Protein AF-A0A1X7IRD8-F1 (afdb_monomer_lite)

Secondary structure (DSSP, 8-state):
---PPP--PPPEEEEE-HHHHHHSTTEEEEEEETTS-EEEE-SSEEEEE-SS-TTS-SEEEEEEEEEETTEEEEEEEEEEE-PEEEEEETTEEEEEEEEEEEE-TTS-EE--

Sequence (112 aa):
MGCGGAAVEPPSVYLDAGPWLEANPGATAQACLGDGECRTLTPGAQQVSATGGIGAQSSYSLSVTGELTGSPILTVTEDVDIPVTTTQAACGPSRSQTRKMSLNRSGQLVTP

pLDDT: mean 86.57, std 12.19, range [45.03, 96.44]

Foldseek 3Di:
DDDDPAPFFAAKEFEAAQQQCVLPPQKWKKKAKPQGQIDTDDHGTDIGGDPDTPPPDFKIWIWMWMDHPNHTPDIDIDIDGFDWDWDQDPSGIHIHGYFYWYLHNVRDIDGD

Radius of gyration: 15.85 Å; chains: 1; bounding box: 30×23×56 Å

Organism: NCBI:txid150121

Structure (mmCIF, N/CA/C/O backbone):
data_AF-A0A1X7IRD8-F1
#
_entry.id   AF-A0A1X7IRD8-F1
#
loop_
_atom_site.group_PDB
_atom_site.id
_atom_site.type_symbol
_atom_site.label_atom_id
_atom_site.label_alt_id
_atom_site.label_comp_id
_atom_site.label_asym_id
_atom_site.label_entity_id
_atom_site.label_seq_id
_atom_site.pdbx_PDB_ins_code
_atom_site.Cartn_x
_atom_site.Cartn_y
_atom_site.Cartn_z
_atom_site.occupancy
_atom_site.B_iso_or_equiv
_atom_site.auth_seq_id
_atom_site.auth_comp_id
_atom_site.auth_asym_id
_atom_site.auth_atom_id
_atom_site.pdbx_PDB_model_num
ATOM 1 N N . MET A 1 1 ? -1.297 6.021 -40.382 1.00 45.03 1 MET A N 1
ATOM 2 C CA . MET A 1 1 ? -1.768 5.283 -39.193 1.00 45.03 1 MET A CA 1
ATOM 3 C C . MET A 1 1 ? -0.673 5.395 -38.151 1.00 45.03 1 MET A C 1
ATOM 5 O O . MET A 1 1 ? 0.367 4.778 -38.318 1.00 45.03 1 MET A O 1
ATOM 9 N N . GLY A 1 2 ? -0.828 6.324 -37.206 1.00 47.91 2 GLY A N 1
ATOM 10 C CA . GLY A 1 2 ? 0.204 6.629 -36.218 1.00 47.91 2 GLY A CA 1
ATOM 11 C C . GLY A 1 2 ? 0.151 5.618 -35.084 1.00 47.91 2 GLY A C 1
ATOM 12 O O . GLY A 1 2 ? -0.888 5.483 -34.443 1.00 47.91 2 GLY A O 1
ATOM 13 N N . CYS A 1 3 ? 1.247 4.904 -34.849 1.00 54.69 3 CYS A N 1
ATOM 14 C CA . CYS A 1 3 ? 1.420 4.161 -33.609 1.00 54.69 3 CYS A CA 1
ATOM 15 C C . CYS A 1 3 ? 1.441 5.187 -32.469 1.00 54.69 3 CYS A C 1
ATOM 17 O O . CYS A 1 3 ? 2.320 6.049 -32.442 1.00 54.69 3 CYS A O 1
ATOM 19 N N . GLY A 1 4 ? 0.450 5.137 -31.573 1.00 48.28 4 GLY A N 1
ATOM 20 C CA . GLY A 1 4 ? 0.488 5.904 -30.330 1.00 48.28 4 GLY A CA 1
ATOM 21 C C . GLY A 1 4 ? 1.782 5.556 -29.601 1.00 48.28 4 GLY A C 1
ATOM 22 O O . GLY A 1 4 ? 2.083 4.375 -29.432 1.00 48.28 4 GLY A O 1
ATOM 23 N N . GLY A 1 5 ? 2.589 6.570 -29.283 1.00 50.41 5 GLY A N 1
ATOM 24 C CA . GLY A 1 5 ? 3.871 6.385 -28.606 1.00 50.41 5 GLY A CA 1
ATOM 25 C C . GLY A 1 5 ? 3.711 5.590 -27.310 1.00 50.41 5 GLY A C 1
ATOM 26 O O . GLY A 1 5 ? 2.615 5.519 -26.756 1.00 50.41 5 GLY A O 1
ATOM 27 N N . ALA A 1 6 ? 4.803 4.978 -26.846 1.00 53.47 6 ALA A N 1
ATOM 28 C CA . ALA A 1 6 ? 4.811 4.194 -25.615 1.00 53.47 6 ALA A CA 1
ATOM 29 C C . ALA A 1 6 ? 4.132 4.980 -24.482 1.00 53.47 6 ALA A C 1
ATOM 31 O O . ALA A 1 6 ? 4.576 6.076 -24.139 1.00 53.47 6 ALA A O 1
ATOM 32 N N . ALA A 1 7 ? 3.045 4.436 -23.933 1.00 53.28 7 ALA A N 1
ATOM 33 C CA . ALA A 1 7 ? 2.416 5.000 -22.752 1.00 53.28 7 ALA A CA 1
ATOM 34 C C . ALA A 1 7 ? 3.409 4.850 -21.595 1.00 53.28 7 ALA A C 1
ATOM 36 O O . ALA A 1 7 ? 3.695 3.743 -21.145 1.00 53.28 7 ALA A O 1
ATOM 37 N N . VAL A 1 8 ? 4.003 5.966 -21.179 1.00 61.38 8 VAL A N 1
ATOM 38 C CA . VAL A 1 8 ? 4.859 6.016 -19.997 1.00 61.38 8 VAL A CA 1
ATOM 39 C C . VAL A 1 8 ? 3.938 6.280 -18.818 1.00 61.38 8 VAL A C 1
ATOM 41 O O . VAL A 1 8 ? 3.727 7.424 -18.426 1.00 61.38 8 VAL A O 1
ATOM 44 N N . GLU A 1 9 ? 3.319 5.223 -18.307 1.00 69.50 9 GLU A N 1
ATOM 45 C CA . GLU A 1 9 ? 2.616 5.311 -17.032 1.00 69.50 9 GLU A CA 1
ATOM 46 C C . GLU A 1 9 ? 3.646 5.290 -15.898 1.00 69.50 9 GLU A C 1
ATOM 48 O O . GLU A 1 9 ? 4.615 4.526 -15.967 1.00 69.50 9 GLU A O 1
ATOM 53 N N . PRO A 1 10 ? 3.483 6.131 -14.867 1.00 82.94 10 PRO A N 1
ATOM 54 C CA . PRO A 1 10 ? 4.359 6.080 -13.714 1.00 82.94 10 PRO A CA 1
ATOM 55 C C . PRO A 1 10 ? 4.265 4.710 -13.021 1.00 82.94 10 PRO A C 1
ATOM 57 O O . PRO A 1 10 ? 3.222 4.042 -13.085 1.00 82.94 10 PRO A O 1
ATOM 60 N N . PRO A 1 11 ? 5.334 4.286 -12.328 1.00 88.06 11 PRO A N 1
ATOM 61 C CA . PRO A 1 11 ? 5.311 3.069 -11.531 1.00 88.06 11 PRO A CA 1
ATOM 62 C C . PRO A 1 11 ? 4.165 3.119 -10.522 1.00 88.06 11 PRO A C 1
ATOM 64 O O . PRO A 1 11 ? 3.958 4.140 -9.875 1.00 88.06 11 PRO A O 1
ATOM 67 N N . SER A 1 12 ? 3.379 2.052 -10.402 1.00 91.38 12 SER A N 1
ATOM 68 C CA . SER A 1 12 ? 2.169 2.085 -9.575 1.00 91.38 12 SER A CA 1
ATOM 69 C C . SER A 1 12 ? 1.880 0.785 -8.835 1.00 91.38 12 SER A C 1
ATOM 71 O O . SER A 1 12 ? 2.199 -0.315 -9.285 1.00 91.38 12 SER A O 1
ATOM 73 N N . VAL A 1 13 ? 1.232 0.916 -7.682 1.00 92.44 13 VAL A N 1
ATOM 74 C CA . VAL A 1 13 ? 0.694 -0.187 -6.890 1.00 92.44 13 VAL A CA 1
ATOM 75 C C . VAL A 1 13 ? -0.826 -0.088 -6.899 1.00 92.44 13 VAL A C 1
ATOM 77 O O . VAL A 1 13 ? -1.386 0.921 -6.483 1.00 92.44 13 VAL A O 1
ATOM 80 N N . TYR A 1 14 ? -1.509 -1.133 -7.354 1.00 94.44 14 TYR A N 1
ATOM 81 C CA . TYR A 1 14 ? -2.940 -1.295 -7.116 1.00 94.44 14 TYR A CA 1
ATOM 82 C C . TYR A 1 14 ? -3.119 -2.011 -5.788 1.00 94.44 14 TYR A C 1
ATOM 84 O O . TYR A 1 14 ? -2.807 -3.197 -5.693 1.00 94.44 14 TYR A O 1
ATOM 92 N N . LEU A 1 15 ? -3.607 -1.293 -4.784 1.00 95.12 15 LEU A N 1
ATOM 93 C CA . LEU A 1 15 ? -3.837 -1.817 -3.450 1.00 95.12 15 LEU A CA 1
ATOM 94 C C . LEU A 1 15 ? -5.337 -1.975 -3.204 1.00 95.12 15 LEU A C 1
ATOM 96 O O . LEU A 1 15 ? -6.082 -0.996 -3.234 1.00 95.12 15 LEU A O 1
ATOM 100 N N . ASP A 1 16 ? -5.775 -3.205 -2.954 1.00 95.38 16 ASP A N 1
ATOM 101 C CA . ASP A 1 16 ? -7.138 -3.497 -2.511 1.00 95.38 16 ASP A CA 1
ATOM 102 C C . ASP A 1 16 ? -7.208 -3.588 -0.985 1.00 95.38 16 ASP A C 1
ATOM 104 O O . ASP A 1 16 ? -6.752 -4.569 -0.390 1.00 95.38 16 ASP A O 1
ATOM 108 N N . ALA A 1 17 ? -7.792 -2.565 -0.360 1.00 94.62 17 ALA A N 1
ATOM 109 C CA . ALA A 1 17 ? -8.027 -2.512 1.083 1.00 94.62 17 ALA A CA 1
ATOM 110 C C . ALA A 1 17 ? -9.429 -2.975 1.501 1.00 94.62 17 ALA A C 1
ATOM 112 O O . ALA A 1 17 ? -9.757 -2.914 2.687 1.00 94.62 17 ALA A O 1
ATOM 113 N N . GLY A 1 18 ? -10.254 -3.438 0.554 1.00 95.19 18 GLY A N 1
ATOM 114 C CA . GLY A 1 18 ? -11.620 -3.899 0.802 1.00 95.19 18 GLY A CA 1
ATOM 115 C C . GLY A 1 18 ? -11.719 -4.888 1.967 1.00 95.19 18 GLY A C 1
ATOM 116 O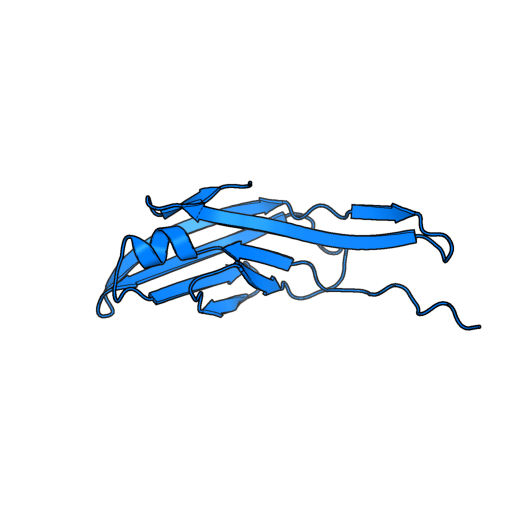 O . GLY A 1 18 ? -12.438 -4.594 2.921 1.00 95.19 18 GLY A O 1
ATOM 117 N N . PRO A 1 19 ? -10.947 -5.992 1.979 1.00 95.44 19 PRO A N 1
ATOM 118 C CA . PRO A 1 19 ? -11.026 -6.980 3.052 1.00 95.44 19 PRO A CA 1
ATOM 119 C C . PRO A 1 19 ? -10.746 -6.405 4.447 1.00 95.44 19 PRO A C 1
ATOM 121 O O . PRO A 1 19 ? -11.415 -6.777 5.411 1.00 95.44 19 PRO A O 1
ATOM 124 N N . TRP A 1 20 ? -9.768 -5.506 4.574 1.00 95.44 20 TRP A N 1
ATOM 125 C CA . TRP A 1 20 ? -9.434 -4.881 5.854 1.00 95.44 20 TRP A CA 1
ATOM 126 C C . TRP A 1 20 ? -10.491 -3.868 6.305 1.00 95.44 20 TRP A C 1
ATOM 128 O O . TRP A 1 20 ? -10.879 -3.879 7.472 1.00 95.44 20 TRP A O 1
ATOM 138 N N . LEU A 1 21 ? -10.991 -3.033 5.388 1.00 95.56 21 LEU A N 1
ATOM 139 C CA . LEU A 1 21 ? -12.036 -2.043 5.674 1.00 95.56 21 LEU A CA 1
ATOM 140 C C . LEU A 1 21 ? -13.374 -2.709 6.030 1.00 95.56 21 LEU A C 1
ATOM 142 O O . LEU A 1 21 ? -14.088 -2.229 6.905 1.00 95.56 21 LEU A O 1
ATOM 146 N N . GLU A 1 22 ? -13.697 -3.845 5.409 1.00 95.31 22 GLU A N 1
ATOM 147 C CA . GLU A 1 22 ? -14.853 -4.670 5.781 1.00 95.31 22 GLU A CA 1
ATOM 148 C C . GLU A 1 22 ? -14.720 -5.255 7.194 1.00 95.31 22 GLU A C 1
ATOM 150 O O . GLU A 1 22 ? -15.703 -5.328 7.931 1.00 95.31 22 GLU A O 1
ATOM 155 N N . ALA A 1 23 ? -13.509 -5.667 7.584 1.00 95.25 23 ALA A N 1
ATOM 156 C CA . ALA A 1 23 ? -13.233 -6.191 8.921 1.00 95.25 23 ALA A CA 1
ATOM 157 C C . ALA A 1 23 ? -13.186 -5.094 10.003 1.00 95.25 23 ALA A C 1
ATOM 159 O O . ALA A 1 23 ? -13.390 -5.396 11.178 1.00 95.25 23 ALA A O 1
ATOM 160 N N . ASN A 1 24 ? -12.947 -3.836 9.616 1.00 94.88 24 ASN A N 1
ATOM 161 C CA . ASN A 1 24 ? -12.798 -2.688 10.514 1.00 94.88 24 ASN A CA 1
ATOM 162 C C . ASN A 1 24 ? -13.778 -1.563 10.125 1.00 94.88 24 ASN A C 1
ATOM 164 O O . ASN A 1 24 ? -13.366 -0.526 9.597 1.00 94.88 24 ASN A O 1
ATOM 168 N N . PRO A 1 25 ? -15.089 -1.740 10.369 1.00 93.94 25 PRO A N 1
ATOM 169 C CA . PRO A 1 25 ? -16.091 -0.760 9.972 1.00 93.94 25 PRO A CA 1
ATOM 170 C C . PRO A 1 25 ? -15.861 0.590 10.663 1.00 93.94 25 PRO A C 1
ATOM 172 O O . PRO A 1 25 ? -15.689 0.669 11.878 1.00 93.94 25 PRO A O 1
ATOM 175 N N . GLY A 1 26 ? -15.891 1.665 9.873 1.00 92.06 26 GLY A N 1
ATOM 176 C CA . GLY A 1 26 ? -15.637 3.029 10.346 1.00 92.06 26 GLY A CA 1
ATOM 177 C C . GLY A 1 26 ? -14.157 3.410 10.419 1.00 92.06 26 GLY A C 1
ATOM 178 O O . GLY A 1 26 ? -13.859 4.561 10.741 1.00 92.06 26 GLY A O 1
ATOM 179 N N . ALA A 1 27 ? -13.242 2.490 10.101 1.00 95.31 27 ALA A N 1
ATOM 180 C CA . ALA A 1 27 ? -11.838 2.824 9.932 1.00 95.31 27 ALA A CA 1
ATOM 181 C C . ALA A 1 27 ? -11.588 3.516 8.583 1.00 95.31 27 ALA A C 1
ATOM 183 O O . ALA A 1 27 ? -12.272 3.266 7.588 1.00 95.31 27 ALA A O 1
ATOM 184 N N . THR A 1 28 ? -10.575 4.371 8.548 1.00 94.81 28 THR A N 1
ATOM 185 C CA . THR A 1 28 ? -9.980 4.906 7.324 1.00 94.81 28 THR A CA 1
ATOM 186 C C . THR A 1 28 ? -8.630 4.244 7.107 1.00 94.81 28 THR A C 1
ATOM 188 O O . THR A 1 28 ? -7.980 3.820 8.060 1.00 94.81 28 THR A O 1
ATOM 191 N N . ALA A 1 29 ? -8.196 4.141 5.854 1.00 95.38 29 ALA A N 1
ATOM 192 C CA . ALA A 1 29 ? -6.845 3.707 5.537 1.00 95.38 29 ALA A CA 1
ATOM 193 C C . ALA A 1 29 ? -6.207 4.641 4.511 1.00 95.38 29 ALA A C 1
ATOM 195 O O . ALA A 1 29 ? -6.893 5.234 3.677 1.00 95.38 29 ALA A O 1
ATOM 196 N N . GLN A 1 30 ? -4.891 4.770 4.567 1.00 96.44 30 GLN A N 1
ATOM 197 C CA . GLN A 1 30 ? -4.087 5.539 3.634 1.00 96.44 30 GLN A CA 1
ATOM 198 C C . GLN A 1 30 ? -2.867 4.714 3.249 1.00 96.44 30 GLN A C 1
ATOM 200 O O . GLN A 1 30 ?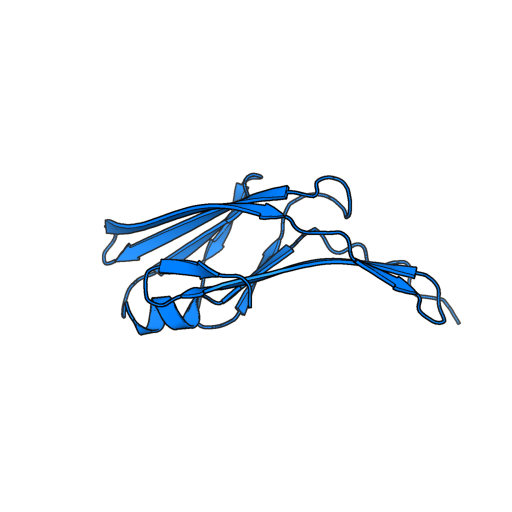 -2.251 4.087 4.102 1.00 96.44 30 GLN A O 1
ATOM 205 N N . ALA A 1 31 ? -2.526 4.715 1.966 1.00 96.12 31 ALA A N 1
ATOM 206 C CA . ALA A 1 31 ? -1.282 4.152 1.470 1.00 96.12 31 ALA A CA 1
ATOM 207 C C . ALA A 1 31 ? -0.390 5.263 0.936 1.00 96.12 31 ALA A C 1
ATOM 209 O O . ALA A 1 31 ? -0.872 6.113 0.189 1.00 96.12 31 ALA A O 1
ATOM 210 N N . CYS A 1 32 ? 0.889 5.231 1.279 1.00 94.50 32 CYS A N 1
ATOM 211 C CA . CYS A 1 32 ? 1.895 6.152 0.784 1.00 94.50 32 CYS A CA 1
ATOM 212 C C . CYS A 1 32 ? 3.066 5.383 0.186 1.00 94.50 32 CYS A C 1
ATOM 214 O O . CYS A 1 32 ? 3.545 4.414 0.774 1.00 94.50 32 CYS A O 1
ATOM 216 N N . LEU A 1 33 ? 3.551 5.832 -0.964 1.00 92.25 33 LEU A N 1
ATOM 217 C CA . LEU A 1 33 ? 4.840 5.398 -1.484 1.00 92.25 33 LEU A CA 1
ATOM 218 C C . LEU A 1 33 ? 5.951 6.279 -0.896 1.00 92.25 33 LEU A C 1
ATOM 220 O O . LEU A 1 33 ? 5.722 7.417 -0.488 1.00 92.25 33 LEU A O 1
ATOM 224 N N . GLY A 1 34 ? 7.164 5.732 -0.810 1.00 85.88 34 GLY A N 1
ATOM 225 C CA . GLY A 1 34 ? 8.314 6.334 -0.124 1.00 85.88 34 GLY A CA 1
ATOM 226 C C . GLY A 1 34 ? 8.838 7.624 -0.759 1.00 85.88 34 GLY A C 1
ATOM 227 O O . GLY A 1 34 ? 9.757 8.240 -0.230 1.00 85.88 34 GLY A O 1
ATOM 228 N N . ASP A 1 35 ? 8.255 8.036 -1.879 1.00 83.12 35 ASP A N 1
ATOM 229 C CA . ASP A 1 35 ? 8.474 9.317 -2.541 1.00 83.12 35 ASP A CA 1
ATOM 230 C C . ASP A 1 35 ? 7.461 10.402 -2.131 1.00 83.12 35 ASP A C 1
ATOM 232 O O . ASP A 1 35 ? 7.550 11.537 -2.598 1.00 83.12 35 ASP A O 1
ATOM 236 N N . GLY A 1 36 ? 6.538 10.074 -1.222 1.00 79.81 36 GLY A N 1
ATOM 237 C CA . GLY A 1 36 ? 5.581 11.000 -0.622 1.00 79.81 36 GLY A CA 1
ATOM 238 C C . GLY A 1 36 ? 4.190 10.985 -1.255 1.00 79.81 36 GLY A C 1
ATOM 239 O O . GLY A 1 36 ? 3.309 11.693 -0.765 1.00 79.81 36 GLY A O 1
ATOM 240 N N . GLU A 1 37 ? 3.951 10.185 -2.299 1.00 88.19 37 GLU A N 1
ATOM 241 C CA . GLU A 1 37 ? 2.622 10.069 -2.905 1.00 88.19 37 GLU A CA 1
ATOM 242 C C . GLU A 1 37 ? 1.699 9.217 -2.032 1.00 88.19 37 GLU A C 1
ATOM 244 O O . GLU A 1 37 ? 1.870 8.003 -1.910 1.00 88.19 37 GLU A O 1
ATOM 249 N N . CYS A 1 38 ? 0.692 9.864 -1.443 1.00 92.19 38 CYS A N 1
ATOM 250 C CA . CYS A 1 38 ? -0.280 9.239 -0.554 1.00 92.19 38 CYS A CA 1
ATOM 251 C C . CYS A 1 38 ? -1.687 9.216 -1.158 1.00 92.19 38 CYS A C 1
ATOM 253 O O . CYS A 1 38 ? -2.160 10.185 -1.755 1.00 92.19 38 CYS A O 1
ATOM 255 N N . ARG A 1 39 ? -2.417 8.127 -0.923 1.00 94.88 39 ARG A N 1
ATOM 256 C CA . ARG A 1 39 ? -3.814 7.956 -1.327 1.00 94.88 39 ARG A CA 1
ATOM 257 C C . ARG A 1 39 ? -4.636 7.376 -0.193 1.00 94.88 39 ARG A C 1
ATOM 259 O O . ARG A 1 39 ? -4.271 6.363 0.397 1.00 94.88 39 ARG A O 1
ATOM 266 N N . THR A 1 40 ? -5.776 8.001 0.085 1.00 94.94 40 THR A N 1
ATOM 267 C CA . THR A 1 40 ? -6.801 7.410 0.947 1.00 94.94 40 THR A CA 1
ATOM 268 C C . THR A 1 40 ? -7.393 6.193 0.247 1.00 94.94 40 THR A C 1
ATOM 270 O O . THR A 1 40 ? -7.828 6.276 -0.902 1.00 94.94 40 THR A O 1
ATOM 273 N N . LEU A 1 41 ? -7.399 5.065 0.944 1.00 94.38 41 LEU A N 1
ATOM 274 C CA . LEU A 1 41 ? -7.939 3.811 0.456 1.00 94.38 41 LEU A CA 1
ATOM 275 C C . LEU A 1 41 ? -9.439 3.767 0.735 1.00 94.38 41 LEU A C 1
ATOM 277 O O . LEU A 1 41 ? -9.909 4.093 1.824 1.00 94.38 41 LEU A O 1
ATOM 281 N N . THR A 1 42 ? -10.183 3.344 -0.275 1.00 91.75 42 THR A N 1
ATOM 282 C CA . THR A 1 42 ? -11.611 3.038 -0.186 1.00 91.75 42 THR A CA 1
ATOM 283 C C . THR A 1 42 ? -11.805 1.558 -0.508 1.00 91.75 42 THR A C 1
ATOM 285 O O . THR A 1 42 ? -10.868 0.929 -1.007 1.00 91.75 42 THR A O 1
ATOM 288 N N . PRO A 1 43 ? -12.973 0.962 -0.206 1.00 89.88 43 PRO A N 1
ATOM 289 C CA . PRO A 1 43 ? -13.222 -0.430 -0.558 1.00 89.88 43 PRO A CA 1
ATOM 290 C C . PRO A 1 43 ? -13.002 -0.688 -2.059 1.00 89.88 43 PRO A C 1
ATOM 292 O O . PRO A 1 43 ? -13.573 0.005 -2.903 1.00 89.88 43 PRO A O 1
ATOM 295 N N . GLY A 1 44 ? -12.180 -1.693 -2.378 1.00 87.56 44 GLY A N 1
ATOM 296 C CA . GLY A 1 44 ? -11.767 -2.048 -3.736 1.00 87.56 44 GLY A CA 1
ATOM 297 C C . GLY A 1 44 ? -10.338 -1.617 -4.087 1.00 87.56 44 GLY A C 1
ATOM 298 O O . GLY A 1 44 ? -9.653 -0.930 -3.331 1.00 87.56 44 GLY A O 1
ATOM 299 N N . ALA A 1 45 ? -9.878 -2.029 -5.270 1.00 88.69 45 ALA A N 1
ATOM 300 C CA . ALA A 1 45 ? -8.524 -1.743 -5.737 1.00 88.69 45 ALA A CA 1
ATOM 301 C C . ALA A 1 45 ? -8.348 -0.259 -6.097 1.00 88.69 45 ALA A C 1
ATOM 303 O O . ALA A 1 45 ? -9.004 0.249 -7.008 1.00 88.69 45 ALA A O 1
ATOM 304 N N . GLN A 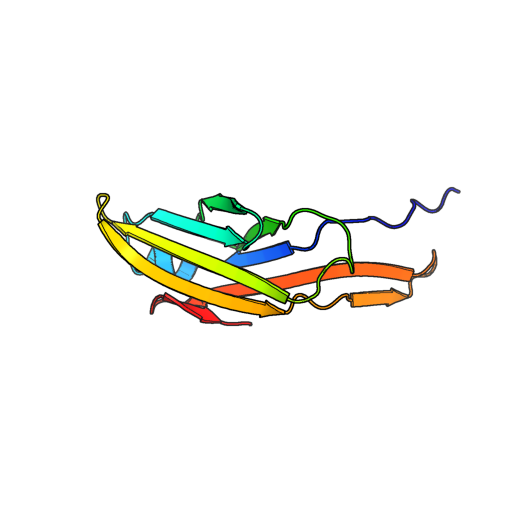1 46 ? -7.423 0.417 -5.416 1.00 92.56 46 GLN A N 1
ATOM 305 C CA . GLN A 1 46 ? -7.036 1.803 -5.683 1.00 92.56 46 GLN A CA 1
ATOM 306 C C . GLN A 1 46 ? -5.606 1.866 -6.217 1.00 92.56 46 GLN A C 1
ATOM 308 O O . GLN A 1 46 ? -4.734 1.135 -5.752 1.00 92.56 46 GLN A O 1
ATOM 313 N N . GLN A 1 47 ? -5.354 2.747 -7.185 1.00 92.88 47 GLN A N 1
ATOM 314 C CA . GLN A 1 47 ? -4.016 2.955 -7.733 1.00 92.88 47 GLN A CA 1
ATOM 315 C C . GLN A 1 47 ? -3.259 4.009 -6.918 1.00 92.88 47 GLN A C 1
ATOM 317 O O . GLN A 1 47 ? -3.679 5.163 -6.828 1.00 92.88 47 GLN A O 1
ATOM 322 N N . VAL A 1 48 ? -2.110 3.621 -6.377 1.00 91.44 48 VAL A N 1
ATOM 323 C CA . VAL A 1 48 ? -1.112 4.506 -5.770 1.00 91.44 48 VAL A CA 1
ATOM 324 C C . VAL A 1 48 ? 0.048 4.594 -6.751 1.00 91.44 48 VAL A C 1
ATOM 326 O O . VAL A 1 48 ? 0.655 3.578 -7.078 1.00 91.44 48 VAL A O 1
ATOM 329 N N . SER A 1 49 ? 0.308 5.779 -7.297 1.00 91.19 49 SER A N 1
ATOM 330 C CA . SER A 1 49 ? 1.357 5.968 -8.305 1.00 91.19 49 SER A CA 1
ATOM 331 C C . SER A 1 49 ? 2.556 6.640 -7.668 1.00 91.19 49 SER A C 1
ATOM 333 O O . SER A 1 49 ? 2.385 7.620 -6.953 1.00 91.19 49 SER A O 1
ATOM 335 N N . ALA A 1 50 ? 3.740 6.115 -7.945 1.00 87.19 50 ALA A N 1
ATOM 336 C CA . ALA A 1 50 ? 4.986 6.779 -7.640 1.00 87.19 50 ALA A CA 1
ATOM 337 C C . ALA A 1 50 ? 5.190 7.972 -8.581 1.00 87.19 50 ALA A C 1
ATOM 339 O O . ALA A 1 50 ? 4.670 8.042 -9.697 1.00 87.19 50 ALA A O 1
ATOM 340 N N . THR A 1 51 ? 6.027 8.887 -8.145 1.00 83.88 51 THR A N 1
ATOM 341 C CA . THR A 1 51 ? 6.673 9.900 -8.955 1.00 83.88 51 THR A CA 1
ATOM 342 C C . THR A 1 51 ? 7.746 9.271 -9.852 1.00 83.88 51 THR A C 1
ATOM 344 O O . THR A 1 51 ? 8.403 8.282 -9.518 1.00 83.88 51 THR A O 1
ATOM 347 N N . GLY A 1 52 ? 7.939 9.865 -11.030 1.00 80.56 52 GLY A N 1
ATOM 348 C CA . GLY A 1 52 ? 8.970 9.452 -11.980 1.00 80.56 52 GLY A CA 1
ATOM 349 C C . GLY A 1 52 ? 8.470 8.571 -13.125 1.00 80.56 52 GLY A C 1
ATOM 350 O O . GLY A 1 52 ? 7.274 8.395 -13.348 1.00 80.56 52 GLY A O 1
ATOM 351 N N . GLY A 1 53 ? 9.425 8.084 -13.917 1.00 79.75 53 GLY A N 1
ATOM 352 C CA . GLY A 1 53 ? 9.168 7.275 -15.107 1.00 79.75 53 GLY A CA 1
ATOM 353 C C . GLY A 1 53 ? 9.523 5.805 -14.909 1.00 79.75 53 GLY A C 1
ATOM 354 O O . GLY A 1 53 ? 10.287 5.445 -14.011 1.00 79.75 53 GLY A O 1
ATOM 355 N N . ILE A 1 54 ? 9.003 4.962 -15.801 1.00 80.88 54 ILE A N 1
ATOM 356 C CA . ILE A 1 54 ? 9.306 3.527 -15.843 1.00 80.88 54 ILE A CA 1
ATOM 357 C C . ILE A 1 54 ? 10.823 3.290 -15.832 1.00 80.88 54 ILE A C 1
ATOM 359 O O . ILE A 1 54 ? 11.549 3.818 -16.676 1.00 80.88 54 ILE A O 1
ATOM 363 N N . GLY A 1 55 ? 11.289 2.440 -14.914 1.00 80.44 55 GLY A N 1
ATOM 364 C CA . GLY A 1 55 ? 12.689 2.023 -14.808 1.00 80.44 55 GLY A CA 1
ATOM 365 C C . GLY A 1 55 ? 13.608 2.988 -14.056 1.00 80.44 55 GLY A C 1
ATOM 366 O O . GLY A 1 55 ? 14.797 2.698 -13.949 1.00 80.44 55 GLY A O 1
ATOM 367 N N . ALA A 1 56 ? 13.091 4.097 -13.515 1.00 81.19 56 ALA A N 1
ATOM 368 C CA . ALA A 1 56 ? 13.865 4.977 -12.635 1.00 81.19 56 ALA A CA 1
ATOM 369 C C . ALA A 1 56 ? 14.231 4.286 -11.309 1.00 81.19 56 ALA A C 1
ATOM 371 O O . ALA A 1 56 ? 15.332 4.459 -10.795 1.00 81.19 56 ALA A O 1
ATOM 372 N N . GLN A 1 57 ? 13.311 3.475 -10.785 1.00 83.38 57 GLN A N 1
ATOM 373 C CA . GLN A 1 57 ? 13.476 2.684 -9.571 1.00 83.38 57 GLN A CA 1
ATOM 374 C C . GLN A 1 57 ? 12.621 1.419 -9.689 1.00 83.38 57 GLN A C 1
ATOM 376 O O . GLN A 1 57 ? 11.596 1.435 -10.366 1.00 83.38 57 GLN A O 1
ATOM 381 N N . SER A 1 58 ? 13.045 0.308 -9.083 1.00 84.25 58 SER A N 1
ATOM 382 C CA . SER A 1 58 ? 12.335 -0.982 -9.148 1.00 84.25 58 SER A CA 1
ATOM 383 C C . SER A 1 58 ? 11.739 -1.436 -7.820 1.00 84.25 58 SER A C 1
ATOM 385 O O . SER A 1 58 ? 10.978 -2.394 -7.823 1.00 84.25 58 SER A O 1
ATOM 387 N N . SER A 1 59 ? 12.064 -0.768 -6.714 1.00 91.00 59 SER A N 1
ATOM 388 C CA . SER A 1 59 ? 11.592 -1.097 -5.367 1.00 91.00 59 SER A CA 1
ATOM 389 C C . SER A 1 59 ? 11.156 0.178 -4.660 1.00 91.00 59 SER A C 1
ATOM 391 O O . SER A 1 59 ? 11.870 1.175 -4.728 1.00 91.00 59 SER A O 1
ATOM 393 N N . TYR A 1 60 ? 9.982 0.187 -4.038 1.00 90.38 60 TYR A N 1
ATOM 394 C CA . TYR A 1 60 ? 9.407 1.366 -3.391 1.00 90.38 60 TYR A CA 1
ATOM 395 C C . TYR A 1 60 ? 9.011 1.022 -1.965 1.00 90.38 60 TYR A C 1
ATOM 397 O O . TYR A 1 60 ? 8.373 0.001 -1.746 1.00 90.38 60 TYR A O 1
ATOM 405 N N . SER A 1 61 ? 9.323 1.885 -1.001 1.00 93.94 61 SER A N 1
ATOM 406 C CA . SER A 1 61 ? 8.788 1.715 0.348 1.00 93.94 61 SER A CA 1
ATOM 407 C C . SER A 1 61 ? 7.296 2.046 0.324 1.00 93.94 61 SER A C 1
ATOM 409 O O . SER A 1 61 ? 6.928 3.166 -0.015 1.00 93.94 61 SER A O 1
ATOM 411 N N . LEU A 1 62 ? 6.428 1.083 0.607 1.00 94.44 62 LEU A N 1
ATOM 412 C CA . LEU A 1 62 ? 4.986 1.270 0.722 1.00 94.44 62 LEU A CA 1
ATOM 413 C C . LEU A 1 62 ? 4.623 1.274 2.203 1.00 94.44 62 LEU A C 1
ATOM 415 O O . LEU A 1 62 ? 4.824 0.274 2.890 1.00 94.44 62 LEU A O 1
ATOM 419 N N . SER A 1 63 ? 4.054 2.373 2.687 1.00 95.94 63 SER A N 1
ATOM 420 C CA . SER A 1 63 ? 3.448 2.434 4.011 1.00 95.94 63 SER A CA 1
ATOM 421 C C . SER A 1 63 ? 1.930 2.450 3.904 1.00 95.94 63 SER A C 1
ATOM 423 O O . SER A 1 63 ? 1.360 3.124 3.050 1.00 95.94 63 SER A O 1
ATOM 425 N N . VAL A 1 64 ? 1.261 1.689 4.764 1.00 95.81 64 VAL A N 1
ATOM 426 C CA . VAL A 1 64 ? -0.192 1.684 4.901 1.00 95.81 64 VAL A CA 1
ATOM 427 C C . VAL A 1 64 ? -0.542 1.945 6.350 1.00 95.81 64 VAL A C 1
ATOM 429 O O . VAL A 1 64 ? -0.157 1.186 7.241 1.00 95.81 64 VAL A O 1
ATOM 432 N N . THR A 1 65 ? -1.281 3.019 6.582 1.00 96.25 65 THR A N 1
ATOM 433 C CA . THR A 1 65 ? -1.797 3.386 7.895 1.00 96.25 65 THR A CA 1
ATOM 434 C C . THR A 1 65 ? -3.305 3.220 7.911 1.00 96.25 65 THR A C 1
ATOM 436 O O . THR A 1 65 ? -3.990 3.526 6.938 1.00 96.25 65 THR A O 1
ATOM 439 N N . GLY A 1 66 ? -3.825 2.698 9.014 1.00 95.50 66 GLY A N 1
ATOM 440 C CA . GLY A 1 66 ? -5.249 2.568 9.268 1.00 95.50 66 GLY A CA 1
ATOM 441 C C . GLY A 1 66 ? -5.605 3.252 10.575 1.00 95.50 66 GLY A C 1
ATOM 442 O O . GLY A 1 66 ? -4.939 3.032 11.587 1.00 95.50 66 GLY A O 1
ATOM 443 N N . GLU A 1 67 ? -6.657 4.059 10.569 1.00 95.94 67 GLU A N 1
ATOM 444 C CA . GLU A 1 67 ? -7.107 4.827 11.725 1.00 95.94 67 GLU A CA 1
ATOM 445 C C . GLU A 1 67 ? -8.566 4.521 12.039 1.00 95.94 67 GLU A C 1
ATOM 447 O O . GLU A 1 67 ? -9.405 4.425 11.147 1.00 95.94 67 GLU A O 1
ATOM 452 N N . LEU A 1 68 ? -8.888 4.416 13.325 1.00 94.75 68 LEU A N 1
ATOM 453 C CA . LEU A 1 68 ? -10.257 4.330 13.810 1.00 94.75 68 LEU A CA 1
ATOM 454 C C . LEU A 1 68 ? -10.465 5.431 14.842 1.00 94.75 68 LEU A C 1
ATOM 456 O O . LEU A 1 68 ? -9.739 5.516 15.832 1.00 94.75 68 LEU A O 1
ATOM 460 N N . THR A 1 69 ? -11.447 6.304 14.611 1.00 92.25 69 THR A N 1
ATOM 461 C CA . THR A 1 69 ? -11.733 7.456 15.491 1.00 92.25 69 THR A CA 1
ATOM 462 C C . THR A 1 69 ? -10.507 8.352 15.753 1.00 92.25 69 THR A C 1
ATOM 464 O O . THR A 1 69 ? -10.342 8.891 16.844 1.00 92.25 69 THR A O 1
ATOM 467 N N . GLY A 1 70 ? -9.622 8.489 14.756 1.00 88.50 70 GLY A N 1
ATOM 468 C CA . GLY A 1 70 ? -8.387 9.280 14.847 1.00 88.50 70 GLY A CA 1
ATOM 469 C C . GLY A 1 70 ? -7.248 8.618 15.630 1.00 88.50 70 GLY A C 1
ATOM 470 O O . GLY A 1 70 ? -6.238 9.263 15.890 1.00 88.50 70 GLY A O 1
ATOM 471 N N . SER A 1 71 ? -7.394 7.349 16.023 1.00 93.06 71 SER A N 1
ATOM 472 C CA . SER A 1 71 ? -6.314 6.556 16.619 1.00 93.06 71 SER A CA 1
ATOM 473 C C . SER A 1 71 ? -5.771 5.554 15.598 1.00 93.06 71 SER A C 1
ATOM 475 O O . SER A 1 71 ? -6.575 4.831 15.001 1.00 93.06 71 SER A O 1
ATOM 477 N N . PRO A 1 72 ? -4.445 5.460 15.396 1.00 93.44 72 PRO A N 1
ATOM 478 C CA . PRO A 1 72 ? -3.872 4.468 14.498 1.00 93.44 72 PRO A CA 1
ATOM 479 C C . PRO A 1 72 ? -4.088 3.060 15.065 1.00 93.44 72 PRO A C 1
ATOM 481 O O . PRO A 1 72 ? -3.721 2.768 16.202 1.00 93.44 72 PRO A O 1
ATOM 484 N N . ILE A 1 73 ? -4.688 2.190 14.258 1.00 95.69 73 ILE A N 1
ATOM 485 C CA . ILE A 1 73 ? -4.929 0.770 14.564 1.00 95.69 73 ILE A CA 1
ATOM 486 C C . ILE A 1 73 ? -4.141 -0.165 13.641 1.00 95.69 73 ILE A C 1
ATOM 488 O O . ILE A 1 73 ? -4.069 -1.366 13.890 1.00 95.69 73 ILE A O 1
ATOM 492 N N . LEU A 1 74 ? -3.545 0.384 12.580 1.00 95.69 74 LEU A N 1
ATOM 493 C CA . LEU A 1 74 ? -2.696 -0.333 11.647 1.00 95.69 74 LEU A CA 1
ATOM 494 C C . LEU A 1 74 ? -1.568 0.579 11.174 1.00 95.69 74 LEU A C 1
ATOM 496 O O . LEU A 1 74 ? -1.822 1.697 10.734 1.00 95.69 74 LEU A O 1
ATOM 500 N N . THR A 1 75 ? -0.348 0.054 11.192 1.00 95.31 75 THR A N 1
ATOM 501 C CA . THR A 1 75 ? 0.793 0.638 10.490 1.00 95.31 75 THR A CA 1
ATOM 502 C C . THR A 1 75 ? 1.606 -0.502 9.906 1.00 95.31 75 THR A C 1
ATOM 504 O O . THR A 1 75 ? 2.158 -1.314 10.648 1.00 95.31 75 THR A O 1
ATOM 507 N N . VAL A 1 76 ? 1.676 -0.567 8.582 1.00 95.06 76 VAL A N 1
ATOM 508 C CA . VAL A 1 76 ? 2.532 -1.503 7.851 1.00 95.06 76 VAL A CA 1
ATOM 509 C C . VAL A 1 76 ? 3.464 -0.708 6.972 1.00 95.06 76 VAL A C 1
ATOM 511 O O . VAL A 1 76 ? 3.029 0.235 6.324 1.00 95.06 76 VAL A O 1
ATOM 514 N N . THR A 1 77 ? 4.725 -1.114 6.931 1.00 95.00 77 THR A N 1
ATOM 515 C CA . THR A 1 77 ? 5.708 -0.583 5.993 1.00 95.00 77 THR A CA 1
ATOM 516 C C . THR A 1 77 ? 6.445 -1.758 5.377 1.00 95.00 77 THR A C 1
ATOM 518 O O . THR A 1 77 ? 6.960 -2.604 6.108 1.00 95.00 77 THR A O 1
ATOM 521 N N . GLU A 1 78 ? 6.483 -1.820 4.053 1.00 94.38 78 GLU A N 1
ATOM 522 C CA . GLU A 1 78 ? 7.141 -2.889 3.306 1.00 94.38 78 GLU A CA 1
ATOM 523 C C . GLU A 1 78 ? 7.795 -2.326 2.046 1.00 94.38 78 GLU A C 1
ATOM 525 O O . GLU A 1 78 ? 7.226 -1.464 1.379 1.00 94.38 78 GLU A O 1
ATOM 530 N N . ASP A 1 79 ? 8.978 -2.824 1.700 1.00 93.06 79 ASP A N 1
ATOM 531 C CA . ASP A 1 79 ? 9.598 -2.518 0.414 1.00 93.06 79 ASP A CA 1
ATOM 532 C C . ASP A 1 79 ? 8.987 -3.408 -0.671 1.00 93.06 79 ASP A C 1
ATOM 534 O O . ASP A 1 79 ? 9.096 -4.635 -0.643 1.00 93.06 79 ASP A O 1
ATOM 538 N N . VAL A 1 80 ? 8.310 -2.782 -1.631 1.00 91.38 80 VAL A N 1
ATOM 539 C CA . VAL A 1 80 ? 7.583 -3.467 -2.696 1.00 91.38 80 VAL A CA 1
ATOM 540 C C . VAL A 1 80 ? 8.319 -3.336 -4.019 1.00 91.38 80 VAL A C 1
ATOM 542 O O . VAL A 1 80 ? 8.487 -2.247 -4.570 1.00 91.38 80 VAL A O 1
ATOM 545 N N . ASP A 1 81 ? 8.726 -4.472 -4.578 1.00 91.44 81 ASP A N 1
ATOM 546 C CA . ASP A 1 81 ? 9.326 -4.488 -5.908 1.00 91.44 81 ASP A CA 1
ATOM 547 C C . ASP A 1 81 ? 8.250 -4.320 -6.979 1.00 91.44 81 ASP A C 1
ATOM 549 O O . ASP A 1 81 ? 7.348 -5.146 -7.100 1.00 91.44 81 ASP A O 1
ATOM 553 N N . ILE A 1 82 ? 8.347 -3.285 -7.801 1.00 88.25 82 ILE A N 1
ATOM 554 C CA . ILE A 1 82 ? 7.456 -3.061 -8.938 1.00 88.25 82 ILE A CA 1
ATOM 555 C C . ILE A 1 82 ? 8.272 -3.345 -10.205 1.00 88.25 82 ILE A C 1
ATOM 557 O O . ILE A 1 82 ? 8.960 -2.450 -10.694 1.00 88.25 82 ILE A O 1
ATOM 561 N N . PRO A 1 83 ? 8.280 -4.581 -10.736 1.00 84.94 83 PRO A N 1
ATOM 562 C CA . PRO A 1 83 ? 9.114 -4.918 -11.882 1.00 84.94 83 PRO A CA 1
ATOM 563 C C . PRO A 1 83 ? 8.594 -4.261 -13.163 1.00 84.94 83 PRO A C 1
ATOM 565 O O . PRO A 1 83 ? 7.387 -4.166 -13.400 1.00 84.94 83 PRO A O 1
ATOM 568 N N . VAL A 1 84 ? 9.519 -3.853 -14.032 1.00 86.50 84 VAL A N 1
ATOM 569 C CA . VAL A 1 84 ? 9.171 -3.404 -15.382 1.00 86.50 84 VAL A CA 1
ATOM 570 C C . VAL A 1 84 ? 8.769 -4.620 -16.210 1.00 86.50 84 VAL A C 1
ATOM 572 O O . VAL A 1 84 ? 9.577 -5.507 -16.477 1.00 86.50 84 VAL A O 1
ATOM 575 N N . THR A 1 85 ? 7.522 -4.638 -16.657 1.00 82.50 85 THR A N 1
ATOM 576 C CA . THR A 1 85 ? 7.008 -5.623 -17.603 1.00 82.50 85 THR A CA 1
ATOM 577 C C . THR A 1 85 ? 7.090 -5.038 -19.002 1.00 82.50 85 THR A C 1
ATOM 579 O O . THR A 1 85 ? 6.599 -3.942 -19.253 1.00 82.50 85 THR A O 1
ATOM 582 N N . THR A 1 86 ? 7.722 -5.757 -19.929 1.00 81.38 86 THR A N 1
ATOM 583 C CA . THR A 1 86 ? 7.753 -5.374 -21.346 1.00 81.38 86 THR A CA 1
ATOM 584 C C . THR A 1 86 ? 6.945 -6.383 -22.148 1.00 81.38 86 THR A C 1
ATOM 586 O O . THR A 1 86 ? 7.277 -7.565 -22.170 1.00 81.38 86 THR A O 1
ATOM 589 N N . THR A 1 87 ? 5.895 -5.926 -22.821 1.00 77.38 87 THR A N 1
ATOM 590 C CA . THR A 1 87 ? 5.069 -6.754 -23.703 1.00 77.38 87 THR A CA 1
ATOM 591 C C . THR A 1 87 ? 5.356 -6.388 -25.149 1.00 77.38 87 THR A C 1
ATOM 593 O O . THR A 1 87 ? 5.262 -5.226 -25.538 1.00 77.38 87 THR A O 1
ATOM 596 N N . GLN A 1 88 ? 5.701 -7.374 -25.972 1.00 74.94 88 GLN A N 1
ATOM 597 C CA . GLN A 1 88 ? 5.912 -7.157 -27.398 1.00 74.94 88 GLN A CA 1
ATOM 598 C C . GLN A 1 88 ? 4.554 -7.136 -28.112 1.00 74.94 88 GLN A C 1
ATOM 600 O O . GLN A 1 88 ? 3.858 -8.148 -28.144 1.00 74.94 88 GLN A O 1
ATOM 605 N N . ALA A 1 89 ? 4.157 -5.986 -28.658 1.00 67.56 89 ALA A N 1
ATOM 606 C CA . ALA A 1 89 ? 2.925 -5.842 -29.428 1.00 67.56 89 ALA A CA 1
ATOM 607 C C . ALA A 1 89 ? 3.230 -5.609 -30.915 1.00 67.56 89 ALA A C 1
ATOM 609 O O . ALA A 1 89 ? 4.342 -5.229 -31.288 1.00 67.56 89 ALA A O 1
ATOM 610 N N . ALA A 1 90 ? 2.217 -5.788 -31.771 1.00 68.25 90 ALA A N 1
ATOM 611 C CA . ALA A 1 90 ? 2.319 -5.575 -33.221 1.00 68.25 90 ALA A CA 1
ATOM 612 C C . ALA A 1 90 ? 2.792 -4.155 -33.604 1.00 68.25 90 ALA A C 1
ATOM 614 O O . ALA A 1 90 ? 3.314 -3.952 -34.696 1.00 68.25 90 ALA A O 1
ATOM 615 N N . CYS A 1 91 ? 2.651 -3.189 -32.691 1.00 66.62 91 CYS A N 1
ATOM 616 C CA . CYS A 1 91 ? 3.051 -1.793 -32.869 1.00 66.62 91 CYS A CA 1
ATOM 617 C C . CYS A 1 91 ? 4.358 -1.419 -32.134 1.00 66.62 91 CYS A C 1
ATOM 619 O O . CYS A 1 91 ? 4.663 -0.234 -32.020 1.00 66.62 91 CYS A O 1
ATOM 621 N N . GLY A 1 92 ? 5.121 -2.399 -31.633 1.00 67.00 92 GLY A N 1
ATOM 622 C CA . GLY A 1 92 ? 6.340 -2.200 -30.838 1.00 67.00 92 GLY A CA 1
ATOM 623 C C . GLY A 1 92 ? 6.196 -2.646 -29.374 1.00 67.00 92 GLY A C 1
ATOM 624 O O . GLY A 1 92 ? 5.122 -3.090 -28.961 1.00 67.00 92 GLY A O 1
ATOM 625 N N . PRO A 1 93 ? 7.278 -2.592 -28.573 1.00 70.69 93 PRO A N 1
ATOM 626 C CA . PRO A 1 93 ? 7.230 -2.975 -27.166 1.00 70.69 93 PRO A CA 1
ATOM 627 C C . PRO A 1 93 ? 6.440 -1.951 -26.339 1.00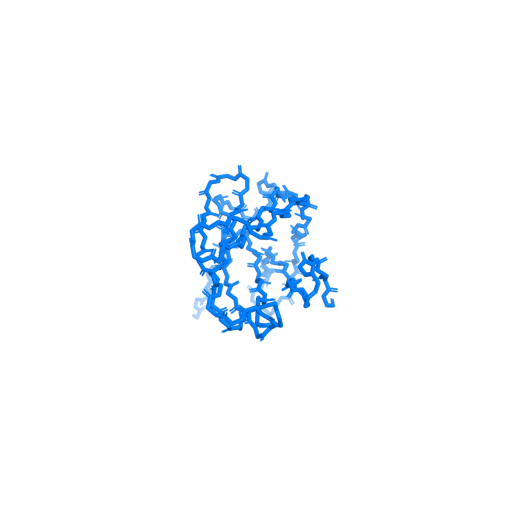 70.69 93 PRO A C 1
ATOM 629 O O . PRO A 1 93 ? 6.755 -0.762 -26.352 1.00 70.69 93 PRO A O 1
ATOM 632 N N . SER A 1 94 ? 5.450 -2.424 -25.584 1.00 75.88 94 SER A N 1
ATOM 633 C CA . SER A 1 94 ? 4.808 -1.672 -24.505 1.00 75.88 94 SER A CA 1
ATOM 634 C C . SER A 1 94 ? 5.508 -1.990 -23.187 1.00 75.88 94 SER A C 1
ATOM 636 O O . SER A 1 94 ? 5.924 -3.129 -22.970 1.00 75.88 94 SER A O 1
ATOM 638 N N . ARG A 1 95 ? 5.669 -0.992 -22.318 1.00 80.06 95 ARG A N 1
ATOM 639 C CA . ARG A 1 95 ? 6.258 -1.159 -20.987 1.00 80.06 95 ARG A CA 1
ATOM 640 C C . ARG A 1 95 ? 5.238 -0.731 -19.947 1.00 80.06 95 ARG A C 1
ATOM 642 O O . ARG A 1 95 ? 4.620 0.312 -20.105 1.00 80.06 95 ARG A O 1
ATOM 649 N N . SER A 1 96 ? 5.109 -1.508 -18.886 1.00 83.81 96 SER A N 1
ATOM 650 C CA . SER A 1 96 ? 4.337 -1.152 -17.701 1.00 83.81 96 SER A CA 1
ATOM 651 C C . SER A 1 96 ? 5.155 -1.454 -16.456 1.00 83.81 96 SER A C 1
ATOM 653 O O . SER A 1 96 ? 6.048 -2.302 -16.468 1.00 83.81 96 SER A O 1
ATOM 655 N N . GLN A 1 97 ? 4.879 -0.739 -15.375 1.00 87.50 97 GLN A N 1
ATOM 656 C CA . GLN A 1 97 ? 5.525 -0.972 -14.094 1.00 87.50 97 GLN A CA 1
ATOM 657 C C . GLN A 1 97 ? 4.452 -0.899 -13.018 1.00 87.50 97 GLN A C 1
ATOM 659 O O . GLN A 1 97 ? 4.164 0.155 -12.460 1.00 87.50 97 GLN A O 1
ATOM 664 N N . THR A 1 98 ? 3.807 -2.036 -12.785 1.00 90.25 98 THR A N 1
ATOM 665 C CA . THR A 1 98 ? 2.629 -2.107 -11.928 1.00 90.25 98 THR A CA 1
ATOM 666 C C . THR A 1 98 ? 2.677 -3.347 -11.055 1.00 90.25 98 THR A C 1
ATOM 668 O O . THR A 1 98 ? 2.944 -4.441 -11.550 1.00 90.25 98 THR A O 1
ATOM 671 N N . ARG A 1 99 ? 2.352 -3.196 -9.770 1.00 91.25 99 ARG A N 1
ATOM 672 C CA . ARG A 1 99 ? 2.165 -4.313 -8.839 1.00 91.25 99 ARG A CA 1
ATOM 673 C C . ARG A 1 99 ? 0.753 -4.296 -8.279 1.00 91.25 99 ARG A C 1
ATOM 675 O O . ARG A 1 99 ? 0.219 -3.240 -7.969 1.00 91.25 99 ARG A O 1
ATOM 682 N N . LYS A 1 100 ? 0.134 -5.466 -8.167 1.00 93.75 100 LYS A N 1
ATOM 683 C CA . LYS A 1 100 ? -1.149 -5.629 -7.479 1.00 93.75 100 LYS A CA 1
ATOM 684 C C . LYS A 1 100 ? -0.884 -6.185 -6.092 1.00 93.75 100 LYS A C 1
ATOM 686 O O . LYS A 1 100 ? -0.061 -7.085 -5.945 1.00 93.75 100 LYS A O 1
ATOM 691 N N . MET A 1 101 ? -1.563 -5.640 -5.099 1.00 94.81 101 MET A N 1
ATOM 692 C CA . MET A 1 101 ? -1.471 -6.043 -3.704 1.00 94.81 101 MET A CA 1
ATOM 693 C C . MET A 1 101 ? -2.845 -5.924 -3.056 1.00 94.81 101 MET A C 1
ATOM 695 O O . MET A 1 101 ? -3.720 -5.202 -3.534 1.00 94.81 101 MET A O 1
ATOM 699 N N . SER A 1 102 ? -3.034 -6.619 -1.946 1.00 95.00 102 SER A N 1
ATOM 700 C CA . SER A 1 102 ? -4.209 -6.472 -1.099 1.00 95.00 102 SER A CA 1
ATOM 701 C C . SER A 1 102 ? -3.781 -6.321 0.351 1.00 95.00 102 SER A C 1
ATOM 703 O O . SER A 1 102 ? -2.801 -6.925 0.784 1.00 95.00 102 SER A O 1
ATOM 705 N N . LEU A 1 103 ? -4.522 -5.508 1.095 1.00 95.38 103 LEU A N 1
ATOM 706 C CA . LEU A 1 103 ? -4.462 -5.469 2.542 1.00 95.38 103 LEU A CA 1
ATOM 707 C C . LEU A 1 103 ? -5.498 -6.461 3.078 1.00 95.38 103 LEU A C 1
ATOM 709 O O . LEU A 1 103 ? -6.709 -6.238 2.982 1.00 95.38 103 LEU A O 1
ATOM 713 N N . ASN A 1 104 ? -5.022 -7.587 3.603 1.00 94.50 104 ASN A N 1
ATOM 714 C CA . ASN A 1 104 ? -5.898 -8.648 4.081 1.00 94.50 104 ASN A CA 1
ATOM 715 C C . ASN A 1 104 ? -6.621 -8.247 5.388 1.00 94.50 104 ASN A C 1
ATOM 717 O O . ASN A 1 104 ? -6.357 -7.208 5.992 1.00 94.50 104 ASN 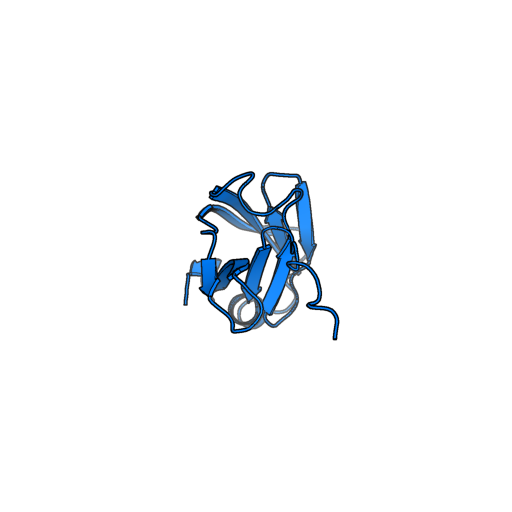A O 1
ATOM 721 N N . ARG A 1 105 ? -7.522 -9.109 5.875 1.00 95.12 105 ARG A N 1
ATOM 722 C CA . ARG A 1 105 ? -8.317 -8.838 7.090 1.00 95.12 105 ARG A CA 1
ATOM 723 C C . ARG A 1 105 ? -7.487 -8.635 8.362 1.00 95.12 105 ARG A C 1
ATOM 725 O O . ARG A 1 105 ? -7.958 -7.961 9.270 1.00 95.12 105 ARG A O 1
ATOM 732 N N . SER A 1 106 ? -6.282 -9.205 8.443 1.00 94.12 106 SER A N 1
ATOM 733 C CA . SER A 1 106 ? -5.361 -9.011 9.573 1.00 94.12 106 SER A CA 1
ATOM 734 C C . SER A 1 106 ? -4.479 -7.769 9.424 1.00 94.12 106 SER A C 1
ATOM 736 O O . SER A 1 106 ? -3.675 -7.493 10.309 1.00 94.12 106 SER A O 1
ATOM 738 N N . GLY A 1 107 ? -4.629 -7.011 8.334 1.00 92.25 107 GLY A N 1
ATOM 739 C CA . GLY A 1 107 ? -3.827 -5.826 8.060 1.00 92.25 107 GLY A CA 1
ATOM 740 C C . GLY A 1 107 ? -2.452 -6.155 7.491 1.00 92.25 107 GLY A C 1
ATOM 741 O O . GLY A 1 107 ? -1.554 -5.343 7.602 1.00 92.25 107 GLY A O 1
ATOM 742 N N . GLN A 1 108 ? -2.250 -7.327 6.895 1.00 94.31 108 GLN A N 1
ATOM 743 C CA . GLN A 1 108 ? -1.000 -7.663 6.214 1.00 94.31 108 GLN A CA 1
ATOM 744 C C . GLN A 1 108 ? -1.128 -7.399 4.716 1.00 94.31 108 GLN A C 1
ATOM 746 O O . GLN A 1 108 ? -2.164 -7.682 4.107 1.00 94.31 108 GLN A O 1
ATOM 751 N N . LEU A 1 109 ? -0.051 -6.889 4.127 1.00 93.38 109 LEU A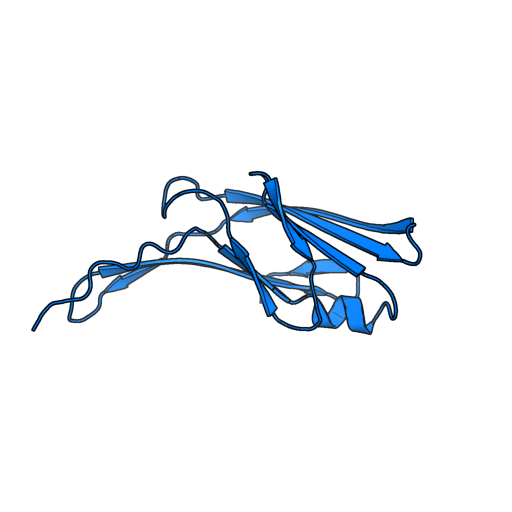 N 1
ATOM 752 C CA . LEU A 1 109 ? 0.082 -6.764 2.687 1.00 93.38 109 LEU A CA 1
ATOM 753 C C . LEU A 1 109 ? 0.340 -8.143 2.077 1.00 93.38 109 LEU A C 1
ATOM 755 O O . LEU A 1 109 ? 1.199 -8.895 2.532 1.00 93.38 109 LEU A O 1
ATOM 759 N N . VAL A 1 110 ? -0.433 -8.489 1.054 1.00 93.75 110 VAL A N 1
ATOM 760 C CA . VAL A 1 110 ? -0.282 -9.738 0.306 1.00 93.75 110 VAL A CA 1
ATOM 761 C C . VAL A 1 110 ? -0.285 -9.453 -1.187 1.00 93.75 110 VAL A C 1
ATOM 763 O O . VAL A 1 110 ? -1.053 -8.622 -1.678 1.00 93.75 110 VAL A O 1
ATOM 766 N N . THR A 1 111 ? 0.567 -10.150 -1.930 1.00 87.31 111 THR A N 1
ATOM 767 C CA . THR A 1 111 ? 0.461 -10.209 -3.389 1.00 87.31 111 THR A CA 1
ATOM 768 C C . THR A 1 111 ? -0.482 -11.342 -3.784 1.00 87.31 111 THR A C 1
ATOM 770 O O . THR A 1 111 ? -0.267 -12.461 -3.311 1.00 87.31 111 THR A O 1
ATOM 773 N N . PRO A 1 112 ? -1.509 -11.076 -4.608 1.00 71.88 112 PRO A N 1
ATOM 774 C CA . PRO A 1 112 ? -2.349 -12.120 -5.183 1.00 71.88 112 PRO A CA 1
ATOM 775 C C . PRO A 1 112 ? -1.590 -12.998 -6.187 1.00 71.88 112 PRO A C 1
ATOM 777 O O . PRO A 1 112 ? -0.563 -12.533 -6.738 1.00 71.88 112 PRO A O 1
#